Protein AF-B6HMT1-F1 (afdb_monomer)

InterPro domains:
  IPR011051 RmlC-like cupin domain superfamily [SSF51182] (38-95)
  IPR014710 RmlC-like jelly roll fold [G3DSA:2.60.120.10] (26-98)

Solvent-accessible surface area (backbone atoms only — not comparable to full-atom values): 6065 Å² total; per-residue (Å²): 131,88,82,81,87,76,91,67,97,56,82,79,79,80,60,62,93,84,63,54,80,88,37,81,72,27,60,93,58,73,84,68,59,71,42,92,53,62,44,67,47,81,32,35,39,38,39,38,27,72,37,42,22,40,30,27,68,74,75,75,42,73,44,40,60,75,39,70,49,79,40,57,55,64,47,73,43,51,16,39,34,56,42,100,79,33,62,41,66,52,75,48,78,46,82,64,82,129

Organism: Penicillium rubens (strain ATCC 28089 / DSM 1075 / NRRL 1951 / Wisconsin 54-1255) (NCBI:txid500485)

Mean predicted aligned error: 7.67 Å

Structure (mmCIF, N/CA/C/O backbone):
data_AF-B6HMT1-F1
#
_entry.id   AF-B6HMT1-F1
#
loop_
_atom_site.group_PDB
_atom_site.id
_atom_site.type_symbol
_atom_site.label_atom_id
_atom_site.label_alt_id
_atom_site.label_comp_id
_atom_site.label_asym_id
_atom_site.label_entity_id
_atom_site.label_seq_id
_atom_site.pdbx_PDB_ins_code
_atom_site.Cartn_x
_atom_site.Cartn_y
_atom_site.Cartn_z
_atom_site.occupancy
_atom_site.B_iso_or_equiv
_atom_site.auth_seq_id
_atom_site.auth_comp_id
_atom_site.auth_asym_id
_atom_site.auth_atom_id
_atom_site.pdbx_PDB_model_num
ATOM 1 N N . MET A 1 1 ? 8.717 -4.005 -18.828 1.00 40.12 1 MET A N 1
ATOM 2 C CA . MET A 1 1 ? 9.368 -2.763 -18.366 1.00 40.12 1 MET A CA 1
ATOM 3 C C . MET A 1 1 ? 10.637 -3.160 -17.630 1.00 40.12 1 MET A C 1
ATOM 5 O O . MET A 1 1 ? 10.528 -4.048 -16.791 1.00 40.12 1 MET A O 1
ATOM 9 N N . PRO A 1 2 ? 11.818 -2.621 -17.971 1.00 32.59 2 PRO A N 1
ATOM 10 C CA . PRO A 1 2 ? 13.044 -2.940 -17.247 1.00 32.59 2 PRO A CA 1
ATOM 11 C C . PRO A 1 2 ? 12.966 -2.371 -15.825 1.00 32.59 2 PRO A C 1
ATOM 13 O O . PRO A 1 2 ? 12.672 -1.189 -15.632 1.00 32.59 2 PRO A O 1
ATOM 16 N N . ILE A 1 3 ? 13.181 -3.235 -14.836 1.00 37.69 3 ILE A N 1
ATOM 17 C CA . ILE A 1 3 ? 13.249 -2.860 -13.423 1.00 37.69 3 ILE A CA 1
ATOM 18 C C . ILE A 1 3 ? 14.594 -2.154 -13.229 1.00 37.69 3 ILE A C 1
ATOM 20 O O . ILE A 1 3 ? 15.638 -2.757 -13.462 1.00 37.69 3 ILE A O 1
ATOM 24 N N . HIS A 1 4 ? 14.570 -0.872 -12.863 1.00 45.09 4 HIS A N 1
ATOM 25 C CA . HIS A 1 4 ? 15.7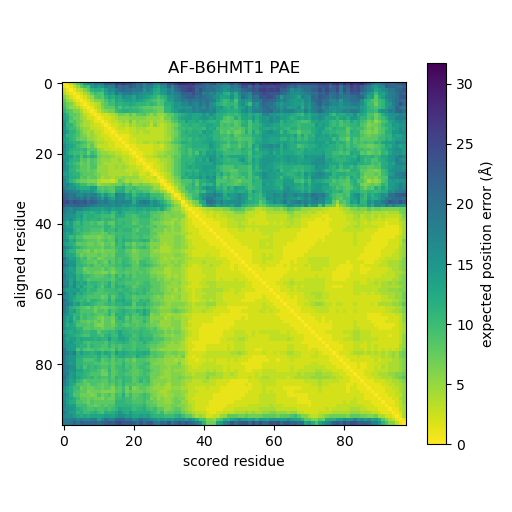80 -0.144 -12.483 1.00 45.09 4 HIS A CA 1
ATOM 26 C C . HIS A 1 4 ? 16.040 -0.418 -11.006 1.00 45.09 4 HIS A C 1
ATOM 28 O O . HIS A 1 4 ? 15.335 0.103 -10.140 1.00 45.09 4 HIS A O 1
ATOM 34 N N . GLU A 1 5 ? 17.015 -1.278 -10.729 1.00 47.66 5 GLU A N 1
ATOM 35 C CA . GLU A 1 5 ? 17.476 -1.538 -9.372 1.00 47.66 5 GLU A CA 1
ATOM 36 C C . GLU A 1 5 ? 18.124 -0.273 -8.799 1.00 47.66 5 GLU A C 1
ATOM 38 O O . GLU A 1 5 ? 18.954 0.373 -9.443 1.00 47.66 5 GLU A O 1
ATOM 43 N N . LYS A 1 6 ? 17.700 0.115 -7.596 1.00 60.47 6 LYS A N 1
ATOM 44 C CA . LYS A 1 6 ? 18.277 1.231 -6.854 1.00 60.47 6 LYS A CA 1
ATOM 45 C C . LYS A 1 6 ? 18.410 0.809 -5.402 1.00 60.47 6 LYS A C 1
ATOM 47 O O . LYS A 1 6 ? 17.407 0.586 -4.727 1.00 60.47 6 LYS A O 1
ATOM 52 N N . GLU A 1 7 ? 19.647 0.680 -4.945 1.00 61.31 7 GLU A N 1
ATOM 53 C CA . GLU A 1 7 ? 19.943 0.387 -3.549 1.00 61.31 7 GLU A CA 1
ATOM 54 C C . GLU A 1 7 ? 19.689 1.623 -2.680 1.00 61.31 7 GLU A C 1
ATOM 56 O O . GLU A 1 7 ? 19.998 2.758 -3.057 1.00 61.31 7 GLU A O 1
ATOM 61 N N . PHE A 1 8 ? 19.124 1.396 -1.497 1.00 64.56 8 PHE A N 1
ATOM 62 C CA . PHE A 1 8 ? 18.882 2.428 -0.499 1.00 64.56 8 PHE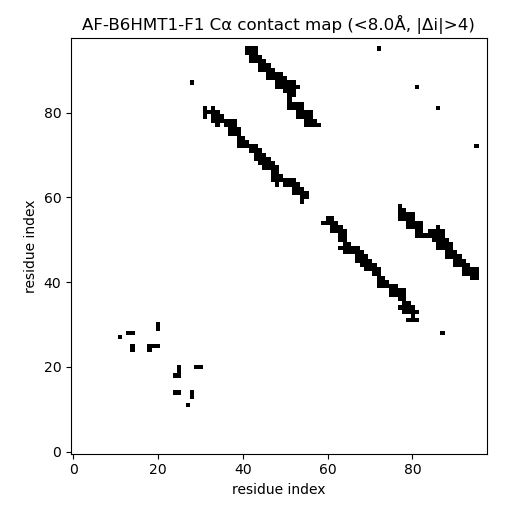 A CA 1
ATOM 63 C C . PHE A 1 8 ? 19.448 1.955 0.843 1.00 64.56 8 PHE A C 1
ATOM 65 O O . PHE A 1 8 ? 18.920 1.022 1.441 1.00 64.56 8 PHE A O 1
ATOM 72 N N . SER A 1 9 ? 20.510 2.597 1.340 1.00 70.69 9 SER A N 1
ATOM 73 C CA . SER A 1 9 ? 21.042 2.328 2.692 1.00 70.69 9 SER A CA 1
ATOM 74 C C . SER A 1 9 ? 20.218 3.012 3.792 1.00 70.69 9 SER A C 1
ATOM 76 O O . SER A 1 9 ? 20.339 2.681 4.969 1.00 70.69 9 SER A O 1
ATOM 78 N N . THR A 1 10 ? 19.372 3.971 3.411 1.00 65.69 10 THR A N 1
ATOM 79 C CA . THR A 1 10 ? 18.411 4.680 4.262 1.00 65.69 10 THR A CA 1
ATOM 80 C C . THR A 1 10 ? 17.101 4.874 3.492 1.00 65.69 10 THR A C 1
ATOM 82 O O . THR A 1 10 ? 17.133 4.934 2.260 1.00 65.69 10 THR A O 1
ATOM 85 N N . PRO A 1 11 ? 15.936 4.968 4.166 1.00 65.62 11 PRO A N 1
ATOM 86 C CA . PRO A 1 11 ? 14.672 5.217 3.481 1.00 65.62 11 PRO A CA 1
ATOM 87 C C . PRO A 1 11 ? 14.760 6.466 2.590 1.00 65.62 11 PRO A C 1
ATOM 89 O O . PRO A 1 11 ? 15.358 7.460 3.018 1.00 65.62 11 PRO A O 1
ATOM 92 N N . PRO A 1 12 ? 14.167 6.454 1.381 1.00 70.75 12 PRO A N 1
ATOM 93 C CA . PRO A 1 12 ? 14.144 7.639 0.532 1.00 70.75 12 PRO A CA 1
ATOM 94 C C . PRO A 1 12 ? 13.526 8.818 1.303 1.00 70.75 12 PRO A C 1
ATOM 96 O O . PRO A 1 12 ? 12.618 8.607 2.104 1.00 70.75 12 PRO A O 1
ATOM 99 N N . PRO A 1 13 ? 13.993 10.062 1.114 1.00 74.00 13 PRO A N 1
ATOM 100 C CA . PRO A 1 13 ? 13.398 11.218 1.779 1.00 74.00 13 PRO A CA 1
ATOM 101 C C . PRO A 1 13 ? 11.956 11.428 1.300 1.00 74.00 13 PRO A C 1
ATOM 103 O O . PRO A 1 13 ? 11.641 11.153 0.142 1.00 74.00 13 PRO A O 1
ATOM 106 N N . HIS A 1 14 ? 11.080 11.912 2.185 1.00 74.75 14 HIS A N 1
ATOM 107 C CA . HIS A 1 14 ? 9.697 12.231 1.824 1.00 74.75 14 HIS A CA 1
ATOM 108 C C . HIS A 1 14 ? 9.670 13.382 0.801 1.00 74.75 14 HIS A C 1
ATOM 110 O O . HIS A 1 14 ? 10.413 14.354 0.974 1.00 74.75 14 HIS A O 1
ATOM 116 N N . PRO A 1 15 ? 8.813 13.324 -0.234 1.00 77.06 15 PRO A N 1
ATOM 117 C CA . PRO A 1 15 ? 8.647 14.438 -1.152 1.00 77.06 15 PRO A CA 1
ATOM 118 C C . PRO A 1 15 ? 8.049 15.647 -0.409 1.00 77.06 15 PRO A C 1
ATOM 120 O O . PRO A 1 15 ? 7.231 15.462 0.500 1.00 77.06 15 PRO A O 1
ATOM 123 N N . PRO A 1 16 ? 8.413 16.888 -0.782 1.00 81.00 16 PRO A N 1
ATOM 124 C CA . PRO A 1 16 ? 7.808 18.085 -0.209 1.00 81.00 16 PRO A CA 1
ATOM 125 C C . PRO A 1 16 ? 6.281 18.087 -0.350 1.00 81.00 16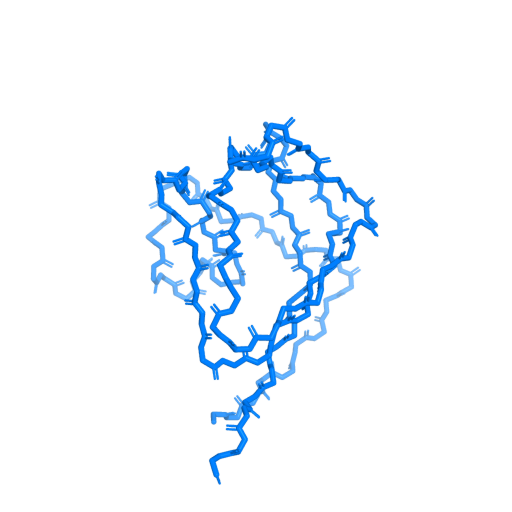 PRO A C 1
ATOM 127 O O . PRO A 1 16 ? 5.735 17.604 -1.350 1.00 81.00 16 PRO A O 1
ATOM 130 N N . VAL A 1 17 ? 5.589 18.679 0.626 1.00 79.50 17 VAL A N 1
ATOM 131 C CA . VAL A 1 17 ? 4.133 18.877 0.568 1.00 79.50 17 VAL A CA 1
ATOM 132 C C . VAL A 1 17 ? 3.772 19.632 -0.716 1.00 79.50 17 VAL A C 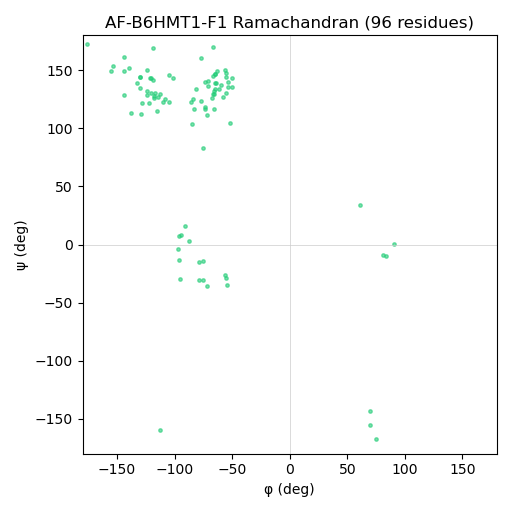1
ATOM 134 O O . VAL A 1 17 ? 4.382 20.649 -1.033 1.00 79.50 17 VAL A O 1
ATOM 137 N N . GLY A 1 18 ? 2.789 19.119 -1.461 1.00 79.06 18 GLY A N 1
ATOM 138 C CA . GLY A 1 18 ? 2.365 19.683 -2.747 1.00 79.06 18 GLY A CA 1
ATOM 139 C C . GLY A 1 18 ? 3.082 19.113 -3.977 1.00 79.06 18 GLY A C 1
ATOM 140 O O . GLY A 1 18 ? 2.754 19.510 -5.093 1.00 79.06 18 GLY A O 1
ATOM 141 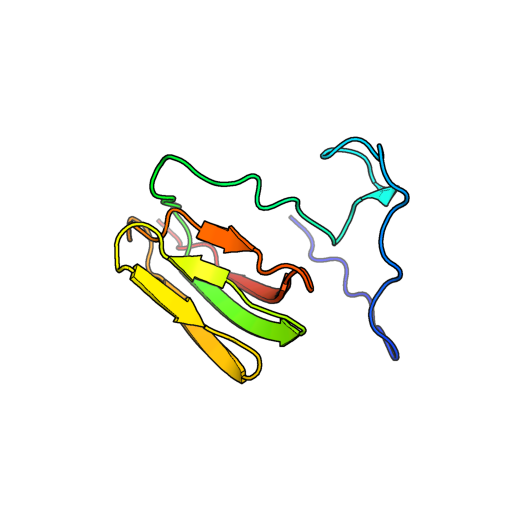N N . THR A 1 19 ? 4.016 18.166 -3.812 1.00 81.06 19 THR A N 1
ATOM 142 C CA . THR A 1 19 ? 4.614 17.450 -4.953 1.00 81.06 19 THR A CA 1
ATOM 143 C C . THR A 1 19 ? 3.519 16.739 -5.766 1.00 81.06 19 THR A C 1
ATOM 145 O O . THR A 1 19 ? 2.749 15.971 -5.184 1.00 81.06 19 THR A O 1
ATOM 148 N N . PRO A 1 20 ? 3.432 16.947 -7.097 1.00 79.94 20 PRO A N 1
ATOM 149 C CA . PRO A 1 20 ? 2.445 16.262 -7.928 1.00 79.94 20 PRO A CA 1
ATOM 150 C C . PRO A 1 20 ? 2.612 14.739 -7.876 1.00 79.94 20 PRO A C 1
ATOM 152 O O . PRO A 1 20 ? 3.730 14.243 -8.001 1.00 79.94 20 PRO A O 1
ATOM 155 N N . GLN A 1 21 ? 1.503 13.998 -7.778 1.00 69.38 21 GLN A N 1
ATOM 156 C CA . GLN A 1 21 ? 1.497 12.529 -7.653 1.00 69.38 21 GLN A CA 1
ATOM 157 C C . GLN A 1 21 ? 2.284 11.814 -8.766 1.00 69.38 21 GLN A C 1
ATOM 159 O O . GLN A 1 21 ? 2.921 10.799 -8.515 1.00 69.38 21 GLN A O 1
ATOM 164 N N . ASN A 1 22 ? 2.267 12.358 -9.986 1.00 73.00 22 ASN A N 1
ATOM 165 C CA . ASN A 1 22 ? 2.931 11.765 -11.152 1.00 73.00 22 ASN A CA 1
ATOM 166 C C . ASN A 1 22 ? 4.352 12.313 -11.391 1.00 73.00 22 ASN A C 1
ATOM 168 O O . ASN A 1 22 ? 4.941 12.051 -12.439 1.00 73.00 22 ASN A O 1
ATOM 172 N N . SER A 1 23 ? 4.899 13.117 -10.470 1.00 78.62 23 SER A N 1
ATOM 173 C CA . SER A 1 23 ? 6.248 13.669 -10.617 1.00 78.62 23 SER A CA 1
ATOM 174 C C . SER A 1 23 ? 7.313 12.578 -10.438 1.00 78.62 23 SER A C 1
ATOM 176 O O . SER A 1 23 ? 7.217 11.795 -9.492 1.00 78.62 23 SER A O 1
ATOM 178 N N . PRO A 1 24 ? 8.403 12.569 -11.228 1.00 75.50 24 PRO A N 1
ATOM 179 C CA . PRO A 1 24 ? 9.566 11.723 -10.954 1.00 75.50 24 PRO A CA 1
ATOM 180 C C . PRO A 1 24 ? 10.150 11.931 -9.549 1.00 75.50 24 PRO A C 1
ATOM 182 O O . PRO A 1 24 ? 10.701 11.000 -8.973 1.00 75.50 24 PRO A O 1
ATOM 185 N N . SER A 1 25 ? 9.999 13.133 -8.979 1.00 72.88 25 SER A N 1
ATOM 186 C CA . SER A 1 25 ? 10.422 13.450 -7.609 1.00 72.88 25 SER A CA 1
ATOM 187 C C . SER A 1 25 ? 9.503 12.878 -6.527 1.00 72.88 25 SER A C 1
ATOM 189 O O . SER A 1 25 ? 9.878 12.885 -5.358 1.00 72.88 25 SER A O 1
ATOM 191 N N . ALA A 1 26 ? 8.297 12.431 -6.894 1.00 70.19 26 ALA A N 1
ATOM 192 C CA . ALA A 1 26 ? 7.409 11.718 -5.987 1.00 70.19 26 ALA A CA 1
ATOM 193 C C . ALA A 1 26 ? 7.840 10.257 -5.848 1.00 70.19 26 ALA A C 1
ATOM 195 O O . ALA A 1 26 ? 7.697 9.696 -4.775 1.00 70.19 26 ALA A O 1
ATOM 196 N N . LEU A 1 27 ? 8.434 9.643 -6.875 1.00 66.81 27 LEU A N 1
ATOM 197 C CA . LEU A 1 27 ? 8.860 8.245 -6.811 1.00 66.81 27 LEU A CA 1
ATOM 198 C C . LEU A 1 27 ? 9.963 8.027 -5.748 1.00 66.81 27 LEU A C 1
ATOM 200 O O . LEU A 1 27 ? 10.887 8.835 -5.648 1.00 66.81 27 LEU A O 1
ATOM 204 N N . PRO A 1 28 ? 9.920 6.925 -4.972 1.00 65.88 28 PRO A N 1
ATOM 205 C CA . PRO A 1 28 ? 8.961 5.816 -5.033 1.00 65.88 28 PRO A CA 1
ATOM 206 C C . PRO A 1 28 ? 7.730 6.012 -4.124 1.00 65.88 28 PRO A C 1
ATOM 208 O O . PRO A 1 28 ? 7.036 5.049 -3.815 1.00 65.88 28 PRO A O 1
ATOM 211 N N . TRP A 1 29 ? 7.479 7.228 -3.641 1.00 67.50 29 TRP A N 1
ATOM 212 C CA . TRP A 1 29 ? 6.337 7.538 -2.792 1.00 67.50 29 TRP A CA 1
ATOM 213 C C . TRP A 1 29 ? 5.060 7.647 -3.614 1.00 67.50 29 TRP A C 1
ATOM 215 O O . TRP A 1 29 ? 4.936 8.469 -4.520 1.00 67.50 29 TRP A O 1
ATOM 225 N N . TYR A 1 30 ? 4.073 6.846 -3.236 1.00 66.19 30 TYR A N 1
ATOM 226 C CA . TYR A 1 30 ? 2.735 6.915 -3.795 1.00 66.19 30 TYR A CA 1
ATOM 227 C C . TYR A 1 30 ? 1.785 7.403 -2.710 1.00 66.19 30 TYR A C 1
ATOM 229 O O . TYR A 1 30 ? 1.775 6.889 -1.590 1.00 66.19 30 TYR A O 1
ATOM 237 N N . SER A 1 31 ? 0.979 8.414 -3.027 1.00 60.75 31 SER A N 1
ATOM 238 C CA . SER A 1 31 ? -0.105 8.813 -2.142 1.00 60.75 31 SER A CA 1
ATOM 239 C C . SER A 1 31 ? -1.187 7.744 -2.191 1.00 60.75 31 SER A C 1
ATOM 241 O O . SER A 1 31 ? -1.898 7.615 -3.186 1.00 60.75 31 SER A O 1
ATOM 243 N N . ILE A 1 32 ? -1.358 7.017 -1.091 1.00 61.94 32 ILE A N 1
ATOM 244 C CA . ILE A 1 32 ? -2.626 6.350 -0.816 1.00 61.94 32 ILE A CA 1
ATOM 245 C C . ILE A 1 32 ? -3.555 7.472 -0.356 1.00 61.94 32 ILE A C 1
ATOM 247 O O . ILE A 1 32 ? -3.662 7.769 0.834 1.00 61.94 32 ILE A O 1
ATOM 251 N N . ALA A 1 33 ? -4.145 8.188 -1.321 1.00 50.94 33 ALA A N 1
ATOM 252 C CA . ALA A 1 33 ? -5.295 9.035 -1.026 1.00 50.94 33 ALA A CA 1
ATOM 253 C C . ALA A 1 33 ? -6.296 8.174 -0.242 1.00 50.94 33 ALA A C 1
ATOM 255 O O . ALA A 1 33 ? -6.367 6.980 -0.542 1.00 50.94 33 ALA A O 1
ATOM 256 N N . PRO A 1 34 ? -7.030 8.717 0.749 1.00 55.12 34 PRO A N 1
ATOM 257 C CA . PRO A 1 34 ? -8.050 7.944 1.442 1.00 55.12 34 PRO A CA 1
ATOM 258 C C . PRO A 1 34 ? -8.965 7.338 0.384 1.00 55.12 34 PRO A C 1
ATOM 260 O O . PRO A 1 34 ? -9.733 8.040 -0.280 1.00 55.12 34 PRO A O 1
ATOM 263 N N . GLY A 1 35 ? -8.794 6.038 0.160 1.00 57.56 35 GLY A N 1
ATOM 264 C CA . GLY A 1 35 ? -9.601 5.326 -0.800 1.00 57.56 35 GLY A CA 1
ATOM 265 C C . GLY A 1 35 ? -11.009 5.350 -0.241 1.00 57.56 35 GLY A C 1
ATOM 266 O O . GLY A 1 35 ? -11.219 5.078 0.935 1.00 57.56 35 GLY A O 1
ATOM 267 N N . THR A 1 36 ? -11.993 5.699 -1.053 1.00 66.19 36 THR A N 1
ATOM 268 C CA . THR A 1 36 ? -13.392 5.398 -0.722 1.00 66.19 36 THR A CA 1
ATOM 269 C C . THR A 1 36 ? -13.851 4.117 -1.408 1.00 66.19 36 THR A C 1
ATOM 271 O O . THR A 1 36 ? -14.974 3.675 -1.187 1.00 66.19 36 THR A O 1
ATOM 274 N N . LYS A 1 37 ? -12.991 3.508 -2.237 1.00 82.81 37 LYS A N 1
ATOM 275 C CA . LYS A 1 37 ? -13.296 2.325 -3.041 1.00 82.81 37 LYS A CA 1
ATOM 276 C C . LYS A 1 37 ? -12.224 1.244 -2.870 1.00 82.81 37 LYS A C 1
ATOM 278 O O . LYS A 1 37 ? -11.047 1.602 -2.762 1.00 82.81 37 LYS A O 1
ATOM 283 N N . PRO A 1 38 ? -12.613 -0.042 -2.876 1.00 88.75 38 PRO A N 1
ATOM 284 C CA . PRO A 1 38 ? -11.674 -1.154 -2.950 1.00 88.75 38 PRO A CA 1
ATOM 285 C C . PRO A 1 38 ? -10.772 -1.062 -4.183 1.00 88.75 38 PRO A C 1
ATOM 287 O O . PRO A 1 38 ? -11.159 -0.527 -5.226 1.00 88.75 38 PRO A O 1
ATOM 290 N N . ILE A 1 39 ? -9.563 -1.593 -4.046 1.00 89.38 39 ILE A N 1
ATOM 291 C CA . ILE A 1 39 ? -8.552 -1.676 -5.097 1.00 89.38 39 ILE A CA 1
ATOM 292 C C . ILE A 1 39 ? -8.552 -3.106 -5.642 1.00 89.38 39 ILE A C 1
ATOM 294 O O . ILE A 1 39 ? -8.729 -4.062 -4.891 1.00 89.38 39 ILE A O 1
ATOM 298 N N . THR A 1 40 ? -8.342 -3.252 -6.948 1.00 93.00 40 THR A N 1
ATOM 299 C CA . THR A 1 40 ? -8.114 -4.541 -7.610 1.00 93.00 40 THR A CA 1
ATOM 300 C C . THR A 1 40 ? -7.105 -4.362 -8.745 1.00 93.00 40 THR A C 1
ATOM 302 O O . THR A 1 40 ? -7.019 -3.287 -9.346 1.00 93.00 40 THR A O 1
ATOM 305 N N . HIS A 1 41 ? -6.316 -5.396 -9.032 1.00 90.00 41 HIS A N 1
ATOM 306 C CA . HIS A 1 41 ? -5.276 -5.378 -10.062 1.00 90.00 41 HIS A CA 1
ATOM 307 C C . HIS A 1 41 ? -5.157 -6.728 -10.779 1.00 90.00 41 HIS A C 1
ATOM 309 O O . HIS A 1 41 ? -5.607 -7.756 -10.287 1.00 90.00 41 HIS A O 1
ATOM 315 N N . THR A 1 42 ? -4.536 -6.736 -11.962 1.00 94.44 42 THR A N 1
ATOM 316 C CA . THR A 1 42 ? -4.397 -7.922 -12.836 1.00 94.44 42 THR A CA 1
ATOM 317 C C . THR A 1 42 ? -3.066 -8.669 -12.676 1.00 94.44 42 THR A C 1
ATOM 319 O O . THR A 1 42 ? -2.761 -9.573 -13.452 1.00 94.44 42 THR A O 1
ATOM 322 N N . TYR A 1 43 ? -2.257 -8.292 -11.690 1.00 91.31 43 TYR A N 1
ATOM 323 C CA . TYR A 1 43 ? -0.969 -8.903 -11.355 1.00 91.31 43 TYR A CA 1
ATOM 324 C C . TYR A 1 43 ? -0.990 -9.475 -9.935 1.00 91.31 43 TYR A C 1
ATOM 326 O O . TYR A 1 43 ? -1.919 -9.200 -9.181 1.00 91.31 43 TYR A O 1
ATOM 334 N N . ILE A 1 44 ? 0.029 -10.259 -9.575 1.00 94.56 44 ILE A N 1
ATOM 335 C CA . ILE A 1 44 ? 0.274 -10.641 -8.179 1.00 94.56 44 ILE A CA 1
ATOM 336 C C . ILE A 1 44 ? 1.002 -9.486 -7.494 1.00 94.56 44 ILE A C 1
ATOM 338 O O . ILE A 1 44 ? 1.973 -8.955 -8.044 1.00 94.56 44 ILE A O 1
ATOM 342 N N . GLU A 1 45 ? 0.553 -9.120 -6.300 1.00 93.38 45 GLU A N 1
ATOM 343 C CA .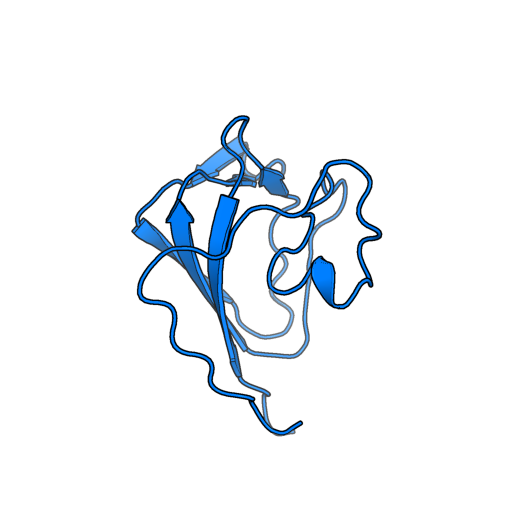 GLU A 1 45 ? 1.193 -8.113 -5.457 1.00 93.38 45 GLU A CA 1
ATOM 344 C C . GLU A 1 45 ? 1.606 -8.732 -4.118 1.00 93.38 45 GLU A C 1
ATOM 346 O O . GLU A 1 45 ? 0.810 -9.379 -3.440 1.00 93.38 45 GLU A O 1
ATOM 351 N N . GLU A 1 46 ? 2.857 -8.510 -3.726 1.00 94.12 46 GLU A N 1
ATOM 352 C CA . GLU A 1 46 ? 3.359 -8.808 -2.389 1.00 94.12 46 GLU A CA 1
ATOM 353 C C . GLU A 1 46 ? 3.795 -7.507 -1.725 1.00 94.12 46 GLU A C 1
ATOM 355 O O . GLU A 1 46 ? 4.560 -6.731 -2.306 1.00 94.12 46 GLU A O 1
ATOM 360 N N . VAL A 1 47 ? 3.334 -7.272 -0.499 1.00 92.06 47 VAL A N 1
ATOM 361 C CA . VAL A 1 47 ? 3.590 -6.028 0.229 1.00 92.06 47 VAL A CA 1
ATOM 362 C C . VAL A 1 47 ? 4.096 -6.331 1.627 1.00 92.06 47 VAL A C 1
ATOM 364 O O . VAL A 1 47 ? 3.506 -7.143 2.332 1.00 92.06 47 VAL A O 1
ATOM 367 N N . CYS A 1 48 ? 5.149 -5.636 2.057 1.00 91.94 48 CYS A N 1
ATOM 368 C CA . CYS A 1 48 ? 5.604 -5.623 3.446 1.00 91.94 48 CYS A CA 1
ATOM 369 C C . CYS A 1 48 ? 5.662 -4.186 3.967 1.00 91.94 48 CYS A C 1
ATOM 371 O O . CYS A 1 48 ? 6.268 -3.314 3.3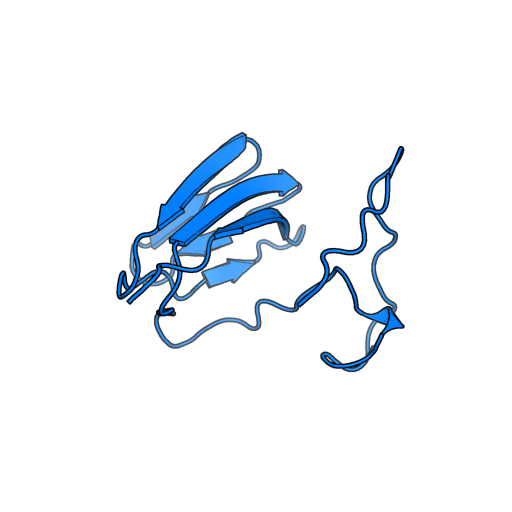40 1.00 91.94 48 CYS A O 1
ATOM 373 N N . THR A 1 49 ? 5.047 -3.929 5.120 1.00 89.56 49 THR A N 1
ATOM 374 C CA . THR A 1 49 ? 5.038 -2.598 5.738 1.00 89.56 49 THR A CA 1
ATOM 375 C C . THR A 1 49 ? 6.318 -2.371 6.534 1.00 89.56 49 THR A C 1
ATOM 377 O O . THR A 1 49 ? 6.574 -3.045 7.529 1.00 89.56 49 THR A O 1
ATOM 380 N N . LEU A 1 50 ? 7.114 -1.387 6.118 1.00 87.31 50 LEU A N 1
ATOM 381 C CA . LEU A 1 50 ? 8.416 -1.072 6.710 1.00 87.31 50 LEU A CA 1
ATOM 382 C C . LEU A 1 50 ? 8.336 0.042 7.762 1.00 87.31 50 LEU A C 1
ATOM 384 O O . LEU A 1 50 ? 9.140 0.072 8.689 1.00 87.31 50 LEU A O 1
ATOM 388 N N . ARG A 1 51 ? 7.379 0.971 7.631 1.00 86.69 51 ARG A N 1
ATOM 389 C CA . ARG A 1 51 ? 7.139 2.054 8.600 1.00 86.69 51 ARG A CA 1
ATOM 390 C C . ARG A 1 51 ? 5.694 2.543 8.522 1.00 86.69 51 ARG A C 1
ATOM 392 O O . ARG A 1 51 ? 5.105 2.553 7.443 1.00 86.69 51 ARG A O 1
ATOM 399 N N . GLY A 1 52 ? 5.154 3.000 9.650 1.00 89.75 52 GLY A N 1
ATOM 400 C CA . GLY A 1 52 ? 3.784 3.505 9.723 1.00 89.75 52 GLY A CA 1
ATOM 401 C C . GLY A 1 52 ? 2.762 2.379 9.562 1.00 89.75 52 GLY A C 1
ATOM 402 O O . GLY A 1 52 ? 2.991 1.278 10.068 1.00 89.75 52 GLY A O 1
ATOM 403 N N . GLY A 1 53 ? 1.645 2.642 8.882 1.00 91.31 53 GLY A N 1
ATOM 404 C CA . GLY A 1 53 ? 0.613 1.624 8.676 1.00 91.31 53 GLY A CA 1
ATOM 405 C C . GLY A 1 53 ? -0.564 2.053 7.805 1.00 91.31 53 GLY A C 1
ATOM 406 O O . GLY A 1 53 ? -0.703 3.226 7.451 1.00 91.31 53 GLY A O 1
ATOM 407 N N . LEU A 1 54 ? -1.423 1.082 7.497 1.00 92.06 54 LEU A N 1
ATOM 408 C CA . LEU A 1 54 ? -2.686 1.264 6.781 1.00 92.06 54 LEU A CA 1
ATOM 409 C C . LEU A 1 54 ? -3.852 0.780 7.636 1.00 92.06 54 LEU A C 1
ATOM 411 O O . LEU A 1 54 ? -3.750 -0.231 8.326 1.00 92.06 54 LEU A O 1
ATOM 415 N N . GLU A 1 55 ? -4.966 1.484 7.547 1.00 92.50 55 GLU A N 1
ATOM 416 C CA . GLU A 1 55 ? -6.263 1.080 8.071 1.00 92.50 55 GLU A CA 1
ATOM 417 C C . GLU A 1 55 ? -7.149 0.640 6.906 1.00 92.50 55 GLU A C 1
ATOM 419 O O . GLU A 1 55 ? -7.366 1.421 5.977 1.00 92.50 55 GLU A O 1
ATOM 424 N N . ASP A 1 56 ? -7.656 -0.593 6.947 1.00 92.31 56 ASP A N 1
ATOM 425 C CA . ASP A 1 56 ? -8.781 -1.008 6.115 1.00 92.31 56 ASP A CA 1
ATOM 426 C C . ASP A 1 56 ? -10.055 -0.395 6.647 1.00 92.31 56 ASP A C 1
ATOM 428 O O . ASP A 1 56 ? -10.509 -0.711 7.753 1.00 92.31 56 ASP A O 1
ATOM 432 N N . ILE A 1 57 ? -10.681 0.416 5.815 1.00 91.25 57 ILE A N 1
ATOM 433 C CA . ILE A 1 57 ? -11.972 0.988 6.151 1.00 91.25 57 ILE A CA 1
ATOM 434 C C . ILE A 1 57 ? -13.077 -0.069 6.015 1.00 91.25 57 ILE A C 1
ATOM 436 O O . ILE A 1 57 ? -14.041 -0.027 6.774 1.00 91.25 57 ILE A O 1
ATOM 440 N N . SER A 1 58 ? -12.936 -1.044 5.106 1.00 90.19 58 SER A N 1
ATOM 441 C CA . SER A 1 58 ? -13.945 -2.098 4.919 1.00 90.19 58 SER A CA 1
ATOM 442 C C . SER A 1 58 ? -13.958 -3.101 6.074 1.00 90.19 58 SER A C 1
ATOM 444 O O . SER A 1 58 ? -15.023 -3.559 6.484 1.00 90.19 58 SER A O 1
ATOM 446 N N . LEU A 1 59 ? -12.782 -3.410 6.630 1.00 92.31 59 LEU A N 1
ATOM 447 C CA . LEU A 1 59 ? -12.640 -4.382 7.718 1.00 92.31 59 LEU A CA 1
ATOM 448 C C . LEU A 1 59 ? -12.612 -3.738 9.109 1.00 92.31 59 LEU A C 1
ATOM 450 O O . LEU A 1 59 ? -12.700 -4.464 10.100 1.00 92.31 59 LEU A O 1
ATOM 454 N N . GLY A 1 60 ? -12.438 -2.414 9.202 1.00 92.38 60 GLY A N 1
ATOM 455 C CA . GLY A 1 60 ? -12.220 -1.713 10.472 1.00 92.38 60 GLY A CA 1
ATOM 456 C C . GLY A 1 60 ? -10.953 -2.186 11.192 1.00 92.38 60 GLY A C 1
ATOM 457 O O . GLY A 1 60 ? -10.934 -2.295 12.418 1.00 92.38 60 GLY A O 1
ATOM 458 N N . LYS A 1 61 ? -9.914 -2.549 10.431 1.00 94.50 61 LYS A N 1
ATOM 459 C CA . LYS A 1 61 ? -8.667 -3.136 10.944 1.00 94.50 61 LYS A CA 1
ATOM 460 C C . LYS A 1 61 ? -7.469 -2.319 10.503 1.00 94.50 61 LYS A C 1
ATOM 462 O O . LYS A 1 61 ? -7.468 -1.768 9.413 1.00 94.50 61 LYS A O 1
ATOM 467 N N . SER A 1 62 ? -6.420 -2.325 11.317 1.00 93.25 62 SER A N 1
ATOM 468 C CA . SER A 1 62 ? -5.168 -1.638 11.006 1.00 93.25 62 SER A CA 1
ATOM 469 C C . SER A 1 62 ? -3.998 -2.605 10.974 1.00 93.25 62 SER A C 1
ATOM 471 O O . SER A 1 62 ? -3.903 -3.513 11.801 1.00 93.25 62 SER A O 1
ATOM 473 N N . TRP A 1 63 ? -3.074 -2.360 10.052 1.00 94.06 63 TRP A N 1
ATOM 474 C CA . TRP A 1 63 ? -1.819 -3.085 9.920 1.00 94.06 63 TRP A CA 1
ATOM 475 C C . TRP A 1 63 ? -0.650 -2.114 9.980 1.00 94.06 63 TRP A C 1
ATOM 477 O O . TRP A 1 63 ? -0.649 -1.081 9.311 1.00 94.06 63 TRP A O 1
ATOM 487 N N . GLY A 1 64 ? 0.340 -2.454 10.799 1.00 90.88 64 GLY A N 1
ATOM 488 C CA . GLY A 1 64 ? 1.541 -1.653 11.006 1.00 90.88 64 GLY A CA 1
ATOM 489 C C . GLY A 1 64 ? 2.800 -2.330 10.477 1.00 90.88 64 GLY A C 1
ATOM 490 O O . GLY A 1 64 ? 2.753 -3.235 9.646 1.00 90.88 64 GLY A O 1
ATOM 491 N N . MET A 1 65 ? 3.941 -1.888 10.997 1.00 92.00 65 MET A N 1
ATOM 492 C CA . MET A 1 65 ? 5.266 -2.423 10.680 1.00 92.00 65 MET A CA 1
ATOM 493 C C . MET A 1 65 ? 5.331 -3.955 10.798 1.00 92.00 65 MET A C 1
ATOM 495 O O . MET A 1 65 ? 4.829 -4.531 11.761 1.00 92.00 65 MET A O 1
ATOM 499 N N . GLY A 1 66 ? 5.955 -4.604 9.815 1.00 89.38 66 GLY A N 1
ATOM 500 C CA . GLY A 1 66 ? 6.077 -6.060 9.726 1.00 89.38 66 GLY A CA 1
ATOM 501 C C . GLY A 1 66 ? 4.845 -6.770 9.159 1.00 89.38 66 GLY A C 1
ATOM 502 O O . GLY A 1 66 ? 4.925 -7.960 8.861 1.00 89.38 66 GLY A O 1
ATOM 503 N N . ALA A 1 67 ? 3.720 -6.074 8.964 1.00 94.75 67 ALA A N 1
ATOM 504 C CA . ALA A 1 67 ? 2.572 -6.665 8.292 1.00 94.75 67 ALA A CA 1
ATOM 505 C C . ALA A 1 67 ? 2.901 -6.982 6.830 1.00 94.75 67 ALA A C 1
ATOM 507 O O . ALA A 1 67 ? 3.446 -6.141 6.107 1.00 94.75 67 ALA A O 1
ATOM 508 N N . TYR A 1 68 ? 2.514 -8.184 6.413 1.00 95.56 68 TYR A N 1
ATOM 509 C CA . TYR A 1 68 ? 2.693 -8.703 5.067 1.00 95.56 68 TYR A CA 1
ATOM 510 C C . TYR A 1 68 ? 1.335 -9.003 4.430 1.00 95.56 68 TYR A C 1
ATOM 512 O O . TYR A 1 68 ? 0.426 -9.493 5.103 1.00 95.56 68 TYR A O 1
ATOM 520 N N . ALA A 1 69 ? 1.210 -8.726 3.135 1.00 94.88 69 ALA A N 1
ATOM 521 C CA . ALA A 1 69 ? 0.058 -9.100 2.329 1.00 94.88 69 ALA A CA 1
ATOM 522 C C . ALA A 1 69 ? 0.518 -9.745 1.020 1.00 94.88 69 ALA A C 1
ATOM 524 O O . ALA A 1 69 ? 1.448 -9.260 0.378 1.00 94.88 69 ALA A O 1
ATOM 525 N N . TYR A 1 70 ? -0.179 -10.806 0.624 1.00 95.94 70 TYR A N 1
ATOM 526 C CA . TYR A 1 70 ? -0.073 -11.439 -0.686 1.00 95.94 70 TYR A CA 1
ATOM 527 C C . TYR A 1 70 ? -1.434 -11.332 -1.364 1.00 95.94 70 TYR A C 1
ATOM 529 O O . TYR A 1 70 ? -2.441 -11.726 -0.772 1.00 95.94 70 TYR A O 1
ATOM 537 N N . ARG A 1 71 ? -1.476 -10.780 -2.576 1.00 95.75 71 ARG A N 1
ATOM 538 C CA . ARG A 1 71 ? -2.718 -10.522 -3.307 1.00 95.75 71 ARG A CA 1
ATOM 539 C C . ARG A 1 71 ? -2.643 -11.110 -4.703 1.00 95.75 71 ARG A C 1
ATOM 541 O O . ARG A 1 71 ? -1.766 -10.762 -5.494 1.00 95.75 71 ARG A O 1
ATOM 548 N N . GLU A 1 72 ? -3.587 -11.990 -5.000 1.00 96.50 72 GLU A N 1
ATOM 549 C CA . GLU A 1 72 ? -3.765 -12.553 -6.335 1.00 96.50 72 GLU A CA 1
ATOM 550 C C . GLU A 1 72 ? -4.448 -11.552 -7.284 1.00 96.50 72 GLU A C 1
ATOM 552 O O . GLU A 1 72 ? -5.115 -10.615 -6.827 1.00 96.50 72 GLU A O 1
ATOM 557 N N . PRO A 1 73 ? -4.326 -11.742 -8.612 1.00 95.62 73 PRO A N 1
ATOM 558 C CA . PRO A 1 73 ? -5.087 -10.961 -9.574 1.00 95.62 73 PRO A CA 1
ATOM 559 C C . PRO A 1 73 ? -6.589 -11.013 -9.285 1.00 95.62 73 PRO A C 1
ATOM 561 O O . PRO A 1 73 ? -7.155 -12.079 -9.057 1.00 95.62 73 PRO A O 1
ATOM 564 N N . GLY A 1 74 ? -7.247 -9.860 -9.346 1.00 94.38 74 GLY A N 1
ATOM 565 C CA . GLY A 1 74 ? -8.682 -9.731 -9.106 1.00 94.38 74 GLY A CA 1
ATOM 566 C C . GLY A 1 74 ? -9.079 -9.622 -7.632 1.00 94.38 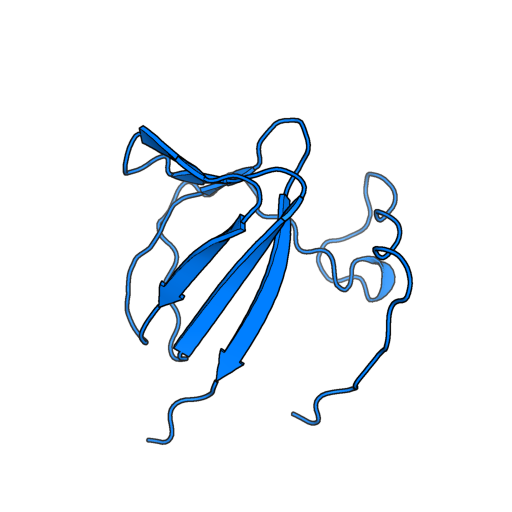74 GLY A C 1
ATOM 567 O O . GLY A 1 74 ? -10.227 -9.272 -7.366 1.00 94.38 74 GLY A O 1
ATOM 568 N N . MET A 1 75 ? -8.168 -9.849 -6.678 1.00 95.06 75 MET A N 1
ATOM 569 C CA . MET A 1 75 ? -8.476 -9.736 -5.251 1.00 95.06 75 MET A CA 1
ATOM 570 C C . MET A 1 75 ? -8.805 -8.287 -4.865 1.00 95.06 75 MET A C 1
ATOM 572 O O . MET A 1 75 ? -7.947 -7.404 -4.939 1.00 95.06 75 MET A O 1
ATOM 576 N N . GLU A 1 76 ? -10.037 -8.048 -4.415 1.00 94.00 76 GLU A N 1
ATOM 577 C CA . GLU A 1 76 ? -10.433 -6.766 -3.830 1.00 94.00 76 GLU A CA 1
ATOM 578 C C . GLU A 1 76 ? -9.791 -6.572 -2.455 1.00 94.00 76 GLU A C 1
ATOM 580 O O . GLU A 1 76 ? -9.743 -7.492 -1.636 1.00 94.00 76 GLU A O 1
ATOM 585 N N . HIS A 1 77 ? -9.287 -5.368 -2.198 1.00 91.50 77 HIS A N 1
ATOM 586 C CA . HIS A 1 77 ? -8.645 -5.039 -0.931 1.00 91.50 77 HIS A CA 1
ATOM 587 C C . HIS A 1 77 ? -8.730 -3.542 -0.608 1.00 91.50 77 HIS A C 1
ATOM 589 O O . HIS A 1 77 ? -8.830 -2.695 -1.501 1.00 91.50 77 HIS A O 1
ATOM 595 N N . GLY A 1 78 ? -8.693 -3.209 0.686 1.00 89.81 78 GLY A N 1
ATOM 596 C CA . GLY A 1 78 ? -9.015 -1.865 1.155 1.00 89.81 78 GLY A CA 1
ATOM 597 C C . GLY A 1 78 ? -10.514 -1.553 1.008 1.00 89.81 78 GLY A C 1
ATOM 598 O O . GLY A 1 78 ? -11.331 -2.470 0.944 1.00 89.81 78 GLY A O 1
ATOM 599 N N . PRO A 1 79 ? -10.916 -0.273 0.909 1.00 91.69 79 PRO A N 1
ATOM 600 C CA . PRO A 1 79 ? -10.065 0.904 0.786 1.00 91.69 79 PRO A CA 1
ATOM 601 C C . PRO A 1 79 ? -9.162 1.139 1.994 1.00 91.69 79 PRO A C 1
ATOM 603 O O . PRO A 1 79 ? -9.541 0.861 3.131 1.00 91.69 79 PRO A O 1
ATOM 606 N N . TYR A 1 80 ? -7.993 1.724 1.735 1.00 90.44 80 TYR A N 1
ATOM 607 C CA . TYR A 1 80 ? -7.034 2.054 2.779 1.00 90.44 80 TYR A CA 1
ATOM 608 C C . TYR A 1 80 ? -6.994 3.538 3.110 1.00 90.44 80 TYR A C 1
ATOM 610 O O . TYR A 1 80 ? -7.088 4.409 2.240 1.00 90.44 80 TYR A O 1
ATOM 618 N N . ARG A 1 81 ? -6.760 3.806 4.392 1.00 88.44 81 ARG A N 1
ATOM 619 C CA . ARG A 1 81 ? -6.322 5.098 4.909 1.00 88.44 81 ARG A CA 1
ATOM 620 C C . ARG A 1 81 ? -4.954 4.923 5.558 1.00 88.44 81 ARG A C 1
ATOM 622 O O . ARG A 1 81 ? -4.779 4.051 6.402 1.00 88.44 81 ARG A O 1
ATOM 629 N N . ALA A 1 82 ? -3.982 5.746 5.176 1.00 88.00 82 ALA A N 1
ATOM 630 C CA . ALA A 1 82 ? -2.701 5.775 5.875 1.00 88.00 82 ALA A CA 1
ATOM 631 C C . ALA A 1 82 ? -2.879 6.313 7.303 1.00 88.00 82 ALA A C 1
ATOM 633 O O . ALA A 1 82 ? -3.696 7.207 7.541 1.00 88.00 82 ALA A O 1
ATOM 634 N N . THR A 1 83 ? -2.103 5.789 8.254 1.00 85.38 83 THR A N 1
ATOM 635 C CA . THR A 1 83 ? -2.060 6.359 9.606 1.00 85.38 83 THR A CA 1
ATOM 636 C C . THR A 1 83 ? -1.441 7.762 9.584 1.00 85.38 83 THR A C 1
ATOM 638 O O . THR A 1 83 ? -0.857 8.199 8.590 1.00 85.38 83 THR A O 1
ATOM 641 N N . LYS A 1 84 ? -1.526 8.481 10.710 1.00 84.69 84 LYS A N 1
ATOM 642 C CA . LYS A 1 84 ? -0.910 9.811 10.878 1.00 84.69 84 LYS A CA 1
ATOM 643 C C . LYS A 1 84 ? 0.602 9.835 10.605 1.00 84.69 84 LYS A C 1
ATOM 645 O O . LYS A 1 84 ? 1.132 10.872 10.227 1.00 84.69 84 LYS A O 1
ATOM 650 N N . ASP A 1 85 ? 1.274 8.698 10.782 1.00 82.38 85 ASP A N 1
ATOM 651 C CA . ASP A 1 85 ? 2.716 8.545 10.571 1.00 82.38 85 ASP A CA 1
ATOM 652 C C . ASP A 1 85 ? 3.055 8.191 9.107 1.00 82.38 85 ASP A C 1
ATOM 654 O O . ASP A 1 85 ? 4.220 7.977 8.764 1.00 82.38 85 ASP A O 1
ATOM 658 N N . GLY A 1 86 ? 2.038 8.126 8.239 1.00 83.75 86 GLY A N 1
ATOM 659 C CA . GLY A 1 86 ? 2.139 7.659 6.863 1.00 83.75 86 GLY A CA 1
ATOM 660 C C . GLY A 1 86 ? 2.270 6.139 6.767 1.00 83.75 86 GLY A C 1
ATOM 661 O O . GLY A 1 86 ? 2.054 5.400 7.727 1.00 83.75 86 GLY A O 1
ATOM 662 N N . CYS A 1 87 ? 2.631 5.657 5.581 1.00 85.75 87 CYS A N 1
ATOM 663 C CA . CYS A 1 87 ? 2.967 4.257 5.365 1.00 85.75 87 CYS A CA 1
ATOM 664 C C . CYS A 1 87 ? 4.092 4.157 4.336 1.00 85.75 87 CYS A C 1
ATOM 666 O O . CYS A 1 87 ? 4.008 4.750 3.262 1.00 85.75 87 CYS A O 1
ATOM 668 N N . LEU A 1 88 ? 5.144 3.417 4.679 1.00 83.25 88 LEU A N 1
ATOM 669 C CA . LEU A 1 88 ? 6.199 3.017 3.756 1.00 83.25 88 LEU A CA 1
AT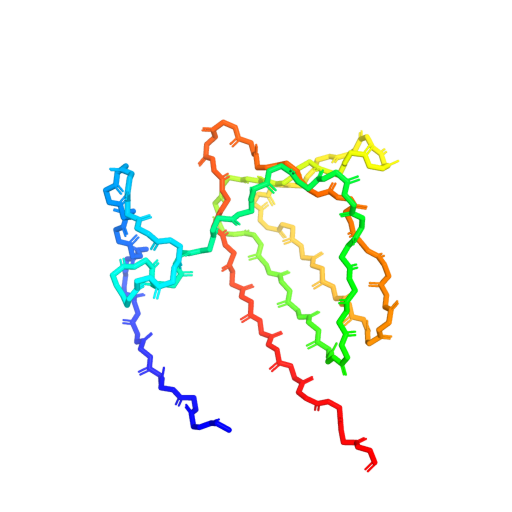OM 670 C C . LEU A 1 88 ? 6.137 1.505 3.605 1.00 83.25 88 LEU A C 1
ATOM 672 O O . LEU A 1 88 ? 6.191 0.783 4.605 1.00 83.25 88 LEU A O 1
ATOM 676 N N . GLN A 1 89 ? 6.063 1.034 2.367 1.00 87.75 89 GLN A N 1
ATOM 677 C CA . GLN A 1 89 ? 5.971 -0.385 2.063 1.00 87.75 89 GLN A CA 1
ATOM 678 C C . GLN A 1 89 ? 7.001 -0.779 1.008 1.00 87.75 89 GLN A C 1
ATOM 680 O O . GLN A 1 89 ? 7.280 -0.015 0.085 1.00 87.75 89 GLN A O 1
ATOM 685 N N . PHE A 1 90 ? 7.548 -1.985 1.141 1.00 85.31 90 PHE A N 1
ATOM 686 C CA . PHE A 1 90 ? 8.183 -2.673 0.027 1.00 85.31 90 PHE A CA 1
ATOM 687 C C . PHE A 1 90 ? 7.090 -3.381 -0.766 1.00 85.31 90 PHE A C 1
ATOM 689 O O . PHE A 1 90 ? 6.329 -4.155 -0.184 1.00 85.31 90 PHE A O 1
ATOM 696 N N . VAL A 1 91 ? 7.013 -3.110 -2.069 1.00 87.44 91 VAL A N 1
ATOM 697 C CA . VAL A 1 91 ? 5.994 -3.677 -2.957 1.00 87.44 91 VAL A CA 1
ATOM 698 C C . VAL A 1 91 ? 6.688 -4.418 -4.089 1.00 87.44 91 VAL A C 1
ATOM 700 O O . VAL A 1 91 ? 7.472 -3.834 -4.840 1.00 87.44 91 VAL A O 1
ATOM 703 N N . LYS A 1 92 ? 6.383 -5.706 -4.223 1.00 86.69 92 LYS A N 1
ATOM 704 C CA . LYS A 1 92 ? 6.811 -6.545 -5.339 1.00 86.69 92 LYS A CA 1
ATOM 705 C C . LYS A 1 92 ? 5.594 -6.869 -6.192 1.00 86.69 92 LYS A C 1
ATOM 707 O O . LYS A 1 92 ? 4.633 -7.464 -5.721 1.00 86.69 92 LYS A O 1
ATOM 712 N N . VAL A 1 93 ? 5.675 -6.509 -7.467 1.00 87.81 93 VAL A N 1
ATOM 713 C CA . VAL A 1 93 ? 4.645 -6.801 -8.464 1.00 87.81 93 VAL A CA 1
ATOM 714 C C . VAL A 1 93 ? 5.163 -7.871 -9.415 1.00 87.81 93 VAL A C 1
ATOM 716 O O . VAL A 1 93 ? 6.221 -7.705 -10.025 1.00 87.81 93 VAL A O 1
ATOM 719 N N . VAL A 1 94 ? 4.409 -8.960 -9.563 1.00 90.81 94 VAL A N 1
ATOM 720 C CA . VAL A 1 94 ? 4.719 -10.049 -10.495 1.00 90.81 94 VAL A CA 1
ATOM 721 C C . VAL A 1 94 ? 3.623 -10.121 -11.561 1.00 90.81 94 VAL A C 1
ATOM 723 O O . VAL A 1 94 ? 2.472 -10.428 -11.238 1.00 90.81 94 VAL A O 1
ATOM 726 N N . PRO A 1 95 ? 3.941 -9.853 -12.842 1.00 90.62 95 PRO A N 1
ATOM 727 C CA . PRO A 1 95 ? 2.988 -10.037 -13.929 1.00 90.62 95 PRO A CA 1
ATOM 728 C C . PRO A 1 95 ? 2.558 -11.502 -14.036 1.00 90.62 95 PRO A C 1
ATOM 730 O O . PRO A 1 95 ? 3.404 -12.397 -14.067 1.00 90.62 95 PRO A O 1
ATOM 733 N N . VAL A 1 96 ? 1.256 -11.748 -14.163 1.00 88.44 96 VAL A N 1
ATOM 734 C CA . VAL A 1 96 ? 0.744 -13.086 -14.476 1.00 88.44 96 VAL A CA 1
ATOM 735 C C . VAL A 1 96 ? 0.759 -13.258 -15.991 1.00 88.44 96 VAL A C 1
ATOM 737 O O . VAL A 1 96 ? 0.199 -12.440 -16.723 1.00 88.44 96 VAL A O 1
ATOM 740 N N . LYS A 1 97 ? 1.464 -14.287 -16.477 1.00 76.75 97 LYS A N 1
ATOM 741 C CA . LYS A 1 97 ? 1.429 -14.646 -17.899 1.00 76.75 97 LYS A CA 1
ATOM 742 C C . LYS A 1 97 ? 0.022 -15.144 -18.227 1.00 76.75 97 LYS A C 1
ATOM 744 O O . LYS A 1 97 ? -0.501 -15.983 -17.498 1.00 76.75 97 LYS A O 1
ATOM 749 N N . LYS A 1 98 ? -0.570 -14.593 -19.286 1.00 59.44 98 LYS A N 1
ATOM 750 C CA . LYS A 1 98 ? -1.769 -15.163 -19.904 1.00 59.44 98 LYS A CA 1
ATOM 751 C C . LYS A 1 98 ? -1.416 -16.445 -20.643 1.00 59.44 98 LYS A C 1
ATOM 753 O O . LYS A 1 98 ? -0.285 -16.496 -21.180 1.00 59.44 98 LYS A O 1
#

Sequence (98 aa):
MPIHEKEFSTPPPHPPVGTPQNSPSALPWYSIAPGTKPITHTYIEEVCTLRGGLEDISLGKSWGMGAYAYREPGMEHGPYRATKDGCLQFVKVVPVKK

Radius of gyration: 14.1 Å; Cα contacts (8 Å, |Δi|>4): 163; chains: 1; bounding box: 35×35×31 Å

Nearest PDB structures (foldseek):
  2pfw-assembly1_B  TM=7.244E-01  e=4.858E-02  Shewanella frigidimarina NCIMB 400
  5bpx-assembly1_A  TM=7.016E-01  e=5.150E-02  Alcaligenes sp.
  3ebr-assembly1_A  TM=7.444E-01  e=7.743E-02  Cupriavidus pinatubonensis JMP134
  3lwc-assembly1_A-2  TM=7.141E-01  e=6.501E-02  Rhizobium johnstonii 3841
  2pyt-assembly1_B  TM=5.515E-01  e=1.429E-02  Salmonella enterica subsp. enterica serovar Typhimurium str. LT2

pLDDT: mean 80.85, std 14.77, range [32.59, 96.5]

Foldseek 3Di:
DDDDDDDDPDPDDQQDPPPDQPDPSCPPPHDLDQDPFWDFAQWKKKKAWQAFWKAAPVVRDIDGHGDIDIDHHGDTGGSIDTDPRGTDMDMDTGHDDD

Secondary structure (DSSP, 8-state):
--------SSPPPPPPTT--TT-TTTTT-------SS-B--SSEEEEEEEEEEEEETTTTEEE-TT-EEEE-TT--B--EEEEEEEEEEEEEEEPPP-